Protein AF-Q6YLT7-F1 (afdb_monomer_lite)

Organism: Sciadopitys verticillata (NCBI:txid28979)

InterPro domains:
  IPR003398 Photosystem II PsbN [MF_00293] (1-43)
  IPR003398 Photosystem II PsbN [PF02468] (1-43)
  IPR003398 Photosystem II PsbN [PTHR35326] (1-43)

Structure (mmCIF, N/CA/C/O backbone):
data_AF-Q6YLT7-F1
#
_entry.id   AF-Q6YLT7-F1
#
loop_
_atom_site.group_PDB
_atom_site.id
_atom_site.type_symbol
_atom_site.label_atom_id
_atom_site.label_alt_id
_atom_site.label_comp_id
_atom_site.label_asym_id
_atom_site.label_entity_id
_atom_site.label_seq_id
_atom_site.pdbx_PDB_ins_code
_atom_site.Cartn_x
_atom_site.Cartn_y
_atom_site.Cartn_z
_atom_site.occupancy
_atom_site.B_iso_or_equiv
_atom_site.auth_seq_id
_atom_site.auth_comp_id
_atom_site.auth_asym_id
_atom_site.auth_atom_id
_atom_site.pdbx_PDB_model_num
ATOM 1 N N . MET A 1 1 ? -22.257 -9.772 17.254 1.00 79.62 1 MET A N 1
ATOM 2 C CA . MET A 1 1 ? -21.073 -8.907 17.470 1.00 79.62 1 MET A CA 1
ATOM 3 C C . MET A 1 1 ? -19.785 -9.612 17.069 1.00 79.62 1 MET A C 1
ATOM 5 O O . MET A 1 1 ? -19.025 -9.029 16.314 1.00 79.62 1 MET A O 1
ATOM 9 N N . GLU A 1 2 ? -19.570 -10.862 17.488 1.00 94.19 2 GLU A N 1
ATOM 10 C CA . GLU A 1 2 ? -18.338 -11.619 17.213 1.00 94.19 2 GLU A CA 1
ATOM 11 C C . GLU A 1 2 ? -17.935 -11.671 15.730 1.00 94.19 2 GLU A C 1
ATOM 13 O O . GLU A 1 2 ? -16.820 -11.284 15.396 1.00 94.19 2 GLU A O 1
ATOM 18 N N . THR A 1 3 ? -18.846 -12.035 14.820 1.00 97.44 3 THR A N 1
ATOM 19 C CA . THR A 1 3 ? -18.539 -12.094 13.378 1.00 97.44 3 THR A CA 1
ATOM 20 C C . THR A 1 3 ? -18.100 -10.744 12.813 1.00 97.44 3 THR A C 1
ATOM 22 O O . THR A 1 3 ? -17.153 -10.688 12.039 1.00 97.44 3 THR A O 1
ATOM 25 N N . ALA A 1 4 ? -18.745 -9.647 13.221 1.00 97.38 4 ALA A N 1
ATOM 26 C CA . ALA A 1 4 ? -18.372 -8.308 12.770 1.00 97.38 4 ALA A CA 1
ATOM 27 C C . ALA A 1 4 ? -16.973 -7.926 13.270 1.00 97.38 4 ALA A C 1
ATOM 29 O O . ALA A 1 4 ? -16.172 -7.405 12.498 1.00 97.38 4 ALA A O 1
ATOM 30 N N . THR A 1 5 ? -16.651 -8.248 14.526 1.00 97.69 5 THR A N 1
ATOM 31 C CA . THR A 1 5 ? -15.309 -8.046 15.086 1.00 97.69 5 THR A CA 1
ATOM 32 C C . THR A 1 5 ? -14.262 -8.870 14.337 1.00 97.69 5 THR A C 1
ATOM 34 O O . THR A 1 5 ? -13.220 -8.333 13.971 1.00 97.69 5 THR A O 1
ATOM 37 N N . LEU A 1 6 ? -14.542 -10.146 14.050 1.00 97.94 6 LEU A N 1
ATOM 38 C CA . LEU A 1 6 ? -13.642 -11.004 13.274 1.00 97.94 6 LEU A CA 1
ATOM 39 C C . LEU A 1 6 ? -13.403 -10.442 11.869 1.00 97.94 6 LEU A C 1
ATOM 41 O O . LEU A 1 6 ? -12.257 -10.343 11.438 1.00 97.94 6 LEU A O 1
ATOM 45 N N . VAL A 1 7 ? -14.460 -10.014 11.176 1.00 98.25 7 VAL A N 1
ATOM 46 C CA . VAL A 1 7 ? -14.354 -9.394 9.847 1.00 98.25 7 VAL A CA 1
ATOM 47 C C . VAL A 1 7 ? -13.551 -8.094 9.909 1.00 98.25 7 VAL A C 1
ATOM 49 O O . VAL A 1 7 ? -12.649 -7.903 9.096 1.00 98.25 7 VAL A O 1
ATOM 52 N N . ALA A 1 8 ? -13.811 -7.229 10.890 1.00 98.31 8 ALA A N 1
ATOM 53 C CA . ALA A 1 8 ? -13.083 -5.973 11.055 1.00 98.31 8 ALA A CA 1
ATOM 54 C C . ALA A 1 8 ? -11.587 -6.208 11.317 1.00 98.31 8 ALA A C 1
ATOM 56 O O . ALA A 1 8 ? -10.745 -5.541 10.712 1.00 98.31 8 ALA A O 1
ATOM 57 N N . ILE A 1 9 ? -11.241 -7.189 12.159 1.00 98.25 9 ILE A N 1
ATOM 58 C CA . ILE A 1 9 ? -9.847 -7.578 12.413 1.00 98.25 9 ILE A CA 1
ATOM 59 C C . ILE A 1 9 ? -9.204 -8.124 11.134 1.00 98.25 9 ILE A C 1
ATOM 61 O O . ILE A 1 9 ? -8.084 -7.731 10.808 1.00 98.25 9 ILE A O 1
ATOM 65 N N . SER A 1 10 ? -9.899 -8.987 10.389 1.00 98.31 10 SER A N 1
ATOM 66 C CA . SER A 1 10 ? -9.404 -9.537 9.121 1.00 98.31 10 SER A CA 1
ATOM 67 C C . SER A 1 10 ? -9.123 -8.443 8.092 1.00 98.31 10 SER A C 1
ATOM 69 O O . SER A 1 10 ? -8.036 -8.420 7.519 1.00 98.31 10 SER A O 1
ATOM 71 N N . ILE A 1 11 ? -10.051 -7.498 7.904 1.00 98.69 11 ILE A N 1
ATOM 72 C CA . ILE A 1 11 ? -9.871 -6.359 6.991 1.00 98.69 11 ILE A CA 1
ATOM 73 C C . ILE A 1 11 ? -8.716 -5.469 7.460 1.00 98.69 11 ILE A C 1
ATOM 75 O O . ILE A 1 11 ? -7.880 -5.078 6.650 1.00 98.69 11 ILE A O 1
ATOM 79 N N . SER A 1 12 ? -8.622 -5.191 8.762 1.00 98.75 12 SER A N 1
ATOM 80 C CA . SER A 1 12 ? -7.544 -4.365 9.323 1.00 98.75 12 SER A CA 1
ATOM 81 C C . SER A 1 12 ? -6.170 -4.997 9.100 1.00 98.75 12 SER A C 1
ATOM 83 O O . SER A 1 12 ? -5.235 -4.314 8.690 1.00 98.75 12 SER A O 1
ATOM 85 N N . ARG A 1 13 ? -6.040 -6.312 9.318 1.00 98.75 13 ARG A N 1
ATOM 86 C CA . ARG A 1 13 ? -4.796 -7.048 9.047 1.00 98.75 13 ARG A CA 1
ATOM 87 C C . ARG A 1 13 ? -4.443 -7.016 7.568 1.00 98.75 13 ARG A C 1
ATOM 89 O O . ARG A 1 13 ? -3.299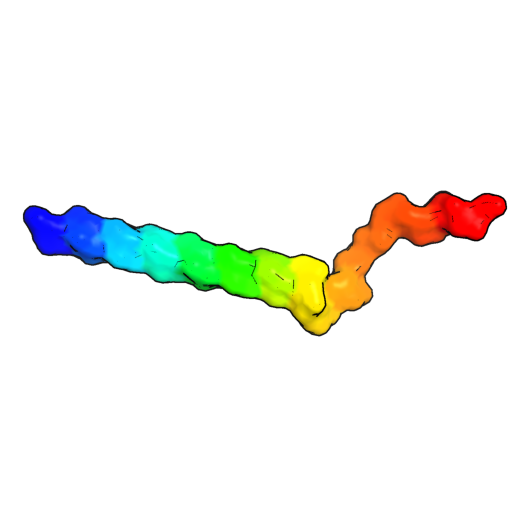 -6.733 7.234 1.00 98.75 13 ARG A O 1
ATOM 96 N N . LEU A 1 14 ? -5.426 -7.262 6.704 1.00 98.81 14 LEU A N 1
ATOM 97 C CA . LEU A 1 14 ? -5.246 -7.238 5.259 1.00 98.81 14 LEU A CA 1
ATOM 98 C C . LEU A 1 14 ? -4.752 -5.865 4.785 1.00 98.81 14 LEU A C 1
ATOM 100 O O . LEU A 1 14 ? -3.790 -5.792 4.026 1.00 98.81 14 LEU A O 1
ATOM 104 N N . LEU A 1 15 ? -5.362 -4.789 5.288 1.00 98.81 15 LEU A N 1
ATOM 105 C CA . LEU A 1 15 ? -4.958 -3.418 4.994 1.00 98.81 15 LEU A CA 1
ATOM 106 C C . LEU A 1 15 ? -3.504 -3.169 5.403 1.00 98.81 15 LEU A C 1
ATOM 108 O O . LEU A 1 15 ? -2.709 -2.749 4.570 1.00 98.81 15 LEU A O 1
ATOM 112 N N . VAL A 1 16 ? -3.136 -3.486 6.649 1.00 98.81 16 VAL A N 1
ATOM 113 C CA . VAL A 1 16 ? -1.761 -3.299 7.142 1.00 98.81 16 VAL A CA 1
ATOM 114 C C . VAL A 1 16 ? -0.760 -4.110 6.316 1.00 98.81 16 VAL A C 1
ATOM 116 O O . VAL A 1 16 ? 0.289 -3.584 5.947 1.00 98.81 16 VAL A O 1
ATOM 119 N N . SER A 1 17 ? -1.081 -5.362 5.980 1.00 98.81 17 SER A N 1
ATOM 120 C CA . SER A 1 17 ? -0.229 -6.207 5.139 1.00 98.81 17 SER A CA 1
ATOM 121 C C . SER A 1 17 ? -0.051 -5.634 3.735 1.00 98.81 17 SER A C 1
ATOM 123 O O . SER A 1 17 ? 1.080 -5.567 3.262 1.00 98.81 17 SER A O 1
ATOM 125 N N . PHE A 1 18 ? -1.125 -5.183 3.080 1.00 98.75 18 PHE A N 1
ATOM 126 C CA . PHE A 1 18 ? -1.027 -4.577 1.750 1.00 98.75 18 PHE A CA 1
ATOM 127 C C . PHE A 1 18 ? -0.281 -3.251 1.771 1.00 98.75 18 PHE A C 1
ATOM 129 O O . PHE A 1 18 ? 0.550 -3.024 0.900 1.00 98.75 18 PHE A O 1
ATOM 136 N N . THR A 1 19 ? -0.529 -2.392 2.759 1.00 98.75 19 THR A N 1
ATOM 137 C CA . THR A 1 19 ? 0.210 -1.135 2.903 1.00 98.75 19 THR A CA 1
ATOM 138 C C . THR A 1 19 ? 1.696 -1.403 3.127 1.00 98.75 19 THR A C 1
ATOM 140 O O . THR A 1 19 ? 2.528 -0.811 2.446 1.00 98.75 19 THR A O 1
ATOM 143 N N . GLY A 1 20 ? 2.045 -2.331 4.024 1.00 98.62 20 GLY A N 1
ATOM 144 C CA . GLY A 1 20 ? 3.435 -2.728 4.252 1.00 98.62 20 GLY A CA 1
ATOM 145 C C . GLY A 1 20 ? 4.089 -3.327 3.005 1.00 98.62 20 GLY A C 1
ATOM 146 O O . GLY A 1 20 ? 5.215 -2.966 2.673 1.00 98.62 20 GLY A O 1
ATOM 147 N N . TYR A 1 21 ? 3.368 -4.185 2.278 1.00 98.25 21 TYR A N 1
ATOM 148 C CA . TYR A 1 21 ? 3.838 -4.753 1.016 1.00 98.25 21 TYR A CA 1
ATOM 149 C C . TYR A 1 21 ? 4.052 -3.674 -0.049 1.00 98.25 21 TYR A C 1
ATOM 151 O O . TYR A 1 21 ? 5.111 -3.650 -0.661 1.00 98.25 21 TYR A O 1
ATOM 159 N N . ALA A 1 22 ? 3.110 -2.742 -0.211 1.00 98.38 22 ALA A N 1
ATOM 160 C CA . ALA A 1 22 ? 3.219 -1.638 -1.161 1.00 98.38 22 ALA A CA 1
ATOM 161 C C . ALA A 1 22 ? 4.436 -0.749 -0.866 1.00 98.38 22 ALA A C 1
ATOM 163 O O . ALA A 1 22 ? 5.189 -0.412 -1.778 1.00 98.38 22 ALA A O 1
ATOM 164 N N . LEU A 1 23 ? 4.669 -0.416 0.409 1.00 98.62 23 LEU A N 1
ATOM 165 C CA . LEU A 1 23 ? 5.860 0.328 0.827 1.00 98.62 23 LEU A CA 1
ATOM 166 C C . LEU A 1 23 ? 7.144 -0.452 0.528 1.00 98.62 23 LEU A C 1
ATOM 168 O O . LEU A 1 23 ? 8.089 0.115 -0.015 1.00 98.62 23 LEU A O 1
ATOM 172 N N . TYR A 1 24 ? 7.172 -1.751 0.835 1.00 97.75 24 TYR A N 1
ATOM 173 C CA . TYR A 1 24 ? 8.318 -2.604 0.529 1.00 97.75 24 TYR A CA 1
ATOM 174 C C . TYR A 1 24 ? 8.586 -2.693 -0.977 1.00 97.75 24 TYR A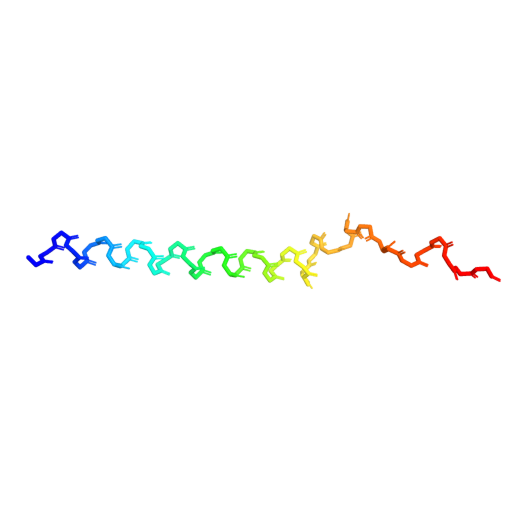 C 1
ATOM 176 O O . TYR A 1 24 ? 9.736 -2.618 -1.391 1.00 97.75 24 TYR A O 1
ATOM 184 N N . THR A 1 25 ? 7.550 -2.807 -1.808 1.00 97.56 25 THR A N 1
ATOM 185 C CA . THR A 1 25 ? 7.723 -2.847 -3.265 1.00 97.56 25 THR A CA 1
ATOM 186 C C . THR A 1 25 ? 8.148 -1.505 -3.846 1.00 97.56 25 THR A C 1
ATOM 188 O O . THR A 1 25 ? 8.932 -1.481 -4.784 1.00 97.56 25 THR A O 1
ATOM 191 N N . ALA A 1 26 ? 7.646 -0.394 -3.299 1.00 97.19 26 ALA A N 1
ATOM 192 C CA . ALA A 1 26 ? 7.917 0.943 -3.821 1.00 97.19 26 ALA A CA 1
ATOM 193 C C . ALA A 1 26 ? 9.285 1.492 -3.390 1.00 97.19 26 ALA A C 1
ATOM 195 O O . ALA A 1 26 ? 9.893 2.246 -4.141 1.00 97.19 26 ALA A O 1
ATOM 196 N N . PHE A 1 27 ? 9.765 1.127 -2.195 1.00 96.75 27 PHE A N 1
ATOM 197 C CA . PHE A 1 27 ? 10.970 1.721 -1.596 1.00 96.75 27 PHE A CA 1
ATOM 198 C C . PHE A 1 27 ? 12.010 0.708 -1.101 1.00 96.75 27 PHE A C 1
ATOM 200 O O . PHE A 1 27 ? 13.106 1.105 -0.715 1.00 96.75 27 PHE A O 1
ATOM 207 N N . GLY A 1 28 ? 11.672 -0.581 -1.034 1.00 96.44 28 GLY A N 1
ATOM 208 C CA . GLY A 1 28 ? 12.606 -1.645 -0.664 1.00 96.44 28 GLY A CA 1
ATOM 209 C C . GLY A 1 28 ? 13.347 -2.205 -1.874 1.00 96.44 28 GLY A C 1
ATOM 210 O O . GLY A 1 28 ? 13.259 -1.673 -2.967 1.00 96.44 28 GLY A O 1
ATOM 211 N N . GLN A 1 29 ? 14.027 -3.339 -1.6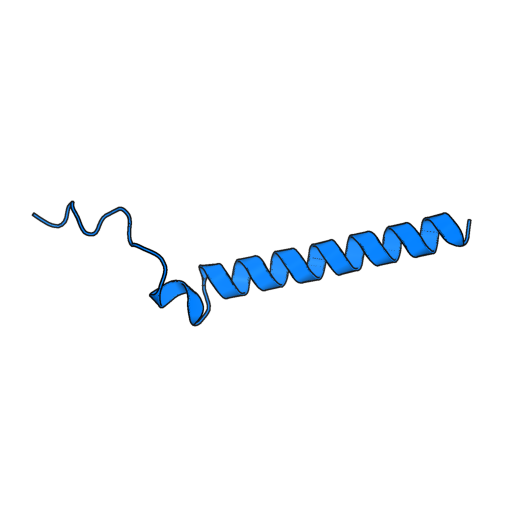98 1.00 96.88 29 GLN A N 1
ATOM 212 C CA . GLN A 1 29 ? 14.803 -3.994 -2.761 1.00 96.88 29 GLN A CA 1
ATOM 213 C C . GLN A 1 29 ? 14.047 -4.195 -4.097 1.00 96.88 29 GLN A C 1
ATOM 215 O O . GLN A 1 29 ? 14.670 -4.055 -5.145 1.00 96.88 29 GLN A O 1
ATOM 220 N N . PRO A 1 30 ? 12.728 -4.492 -4.126 1.00 97.31 30 PRO A N 1
ATOM 221 C CA . PRO A 1 30 ? 12.011 -4.592 -5.397 1.00 97.31 30 PRO A CA 1
ATOM 222 C C . PRO A 1 30 ? 11.911 -3.276 -6.183 1.00 97.31 30 PRO A C 1
ATOM 224 O O . PRO A 1 30 ? 11.616 -3.333 -7.375 1.00 97.31 30 PRO A O 1
ATOM 227 N N . SER A 1 31 ? 12.144 -2.113 -5.561 1.00 96.00 31 SER A N 1
ATOM 228 C CA . SER A 1 31 ? 12.047 -0.819 -6.242 1.00 96.00 31 SER A CA 1
ATOM 229 C C . SER A 1 31 ? 13.089 -0.657 -7.346 1.00 96.00 31 SER A C 1
ATOM 231 O O . SER A 1 31 ? 12.814 0.008 -8.336 1.00 96.00 31 SER A O 1
ATOM 233 N N . GLU A 1 32 ? 14.233 -1.337 -7.236 1.00 94.94 32 GLU A N 1
ATOM 234 C CA . GLU A 1 32 ? 15.286 -1.359 -8.262 1.00 94.94 32 GLU A CA 1
ATOM 235 C C . GLU A 1 32 ? 14.822 -2.002 -9.580 1.00 94.94 32 GLU A C 1
ATOM 237 O O . GLU A 1 32 ? 15.461 -1.841 -10.614 1.00 94.94 32 GLU A O 1
ATOM 242 N N . GLN A 1 33 ? 13.709 -2.743 -9.556 1.00 95.88 33 GLN A N 1
ATOM 243 C CA . GLN A 1 33 ? 13.093 -3.340 -10.744 1.00 95.88 33 GLN A CA 1
ATOM 244 C C . GLN A 1 33 ? 11.956 -2.480 -11.312 1.00 95.88 33 GLN A C 1
ATOM 246 O O . GLN A 1 33 ? 11.364 -2.843 -12.332 1.00 95.88 33 GLN A O 1
ATOM 251 N N . LEU A 1 34 ? 11.602 -1.371 -10.655 1.00 94.50 34 LEU A N 1
ATOM 252 C CA . LEU A 1 34 ? 10.597 -0.446 -11.161 1.00 94.50 34 LEU A CA 1
ATOM 253 C C . LEU A 1 34 ? 11.228 0.428 -12.242 1.00 94.50 34 LEU A C 1
ATOM 255 O O . LEU A 1 34 ? 12.259 1.052 -12.027 1.00 94.50 34 LEU A O 1
ATOM 259 N N . ARG A 1 35 ? 10.579 0.483 -13.408 1.00 93.38 35 ARG A N 1
ATOM 260 C CA . ARG A 1 35 ? 10.995 1.357 -14.507 1.00 93.38 35 ARG A CA 1
ATOM 261 C C . ARG A 1 35 ? 10.955 2.815 -14.054 1.00 93.38 35 ARG A C 1
ATOM 263 O O . ARG A 1 35 ? 9.896 3.277 -13.620 1.00 93.38 35 ARG A O 1
ATOM 270 N N . ASP A 1 36 ? 12.056 3.531 -14.246 1.00 92.00 36 ASP A N 1
ATOM 271 C CA . ASP A 1 36 ? 12.082 4.978 -14.085 1.00 92.00 36 ASP A CA 1
ATOM 272 C C . ASP A 1 36 ? 11.355 5.636 -15.276 1.00 92.00 36 ASP A C 1
ATOM 274 O O . ASP A 1 36 ? 11.734 5.422 -16.429 1.00 92.00 36 ASP A O 1
ATOM 278 N N . PRO A 1 37 ? 10.268 6.397 -15.049 1.00 90.56 37 PRO A N 1
ATOM 279 C CA . PRO A 1 37 ? 9.562 7.080 -16.129 1.00 90.56 37 PRO A CA 1
ATOM 280 C C . PRO A 1 37 ? 10.358 8.228 -16.770 1.00 90.56 37 PRO A C 1
ATO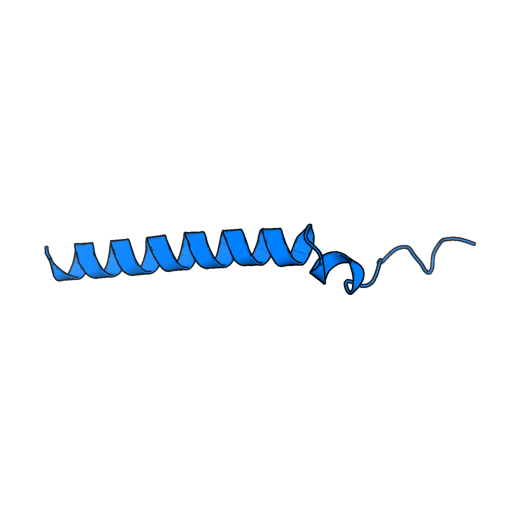M 282 O O . PRO A 1 37 ? 9.905 8.742 -17.790 1.00 90.56 37 PRO A O 1
ATOM 285 N N . PHE A 1 38 ? 11.487 8.649 -16.195 1.00 91.25 38 PHE A N 1
ATOM 286 C CA . PHE A 1 38 ? 12.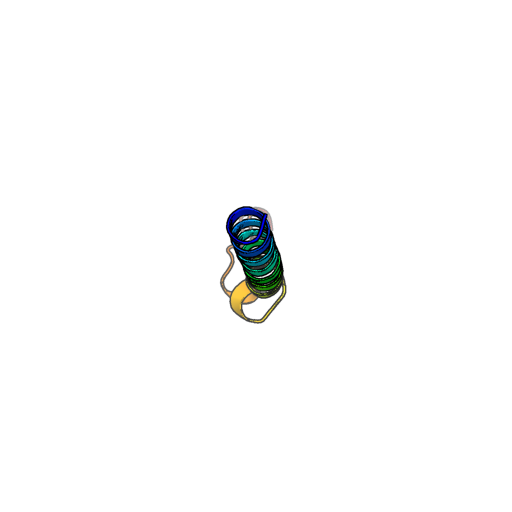306 9.758 -16.689 1.00 91.25 38 PHE A CA 1
ATOM 287 C C . PHE A 1 38 ? 13.616 9.319 -17.352 1.00 91.25 38 PHE A C 1
ATOM 289 O O . PHE A 1 38 ? 14.322 10.170 -17.880 1.00 91.25 38 PH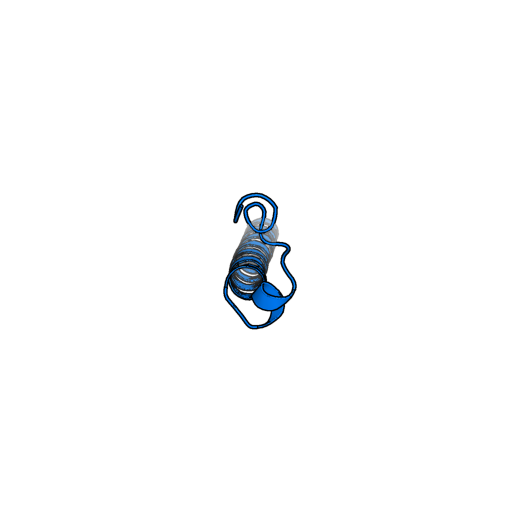E A O 1
ATOM 296 N N . GLU A 1 39 ? 13.923 8.020 -17.388 1.00 89.38 39 GLU A N 1
ATOM 297 C CA . GLU A 1 39 ? 15.145 7.497 -18.022 1.00 89.38 39 GLU A CA 1
ATOM 298 C C . GLU A 1 39 ? 15.211 7.819 -19.529 1.00 89.38 39 GLU A C 1
ATOM 300 O O . GLU A 1 39 ? 16.285 8.016 -20.085 1.00 89.38 39 GLU A O 1
ATOM 305 N N . GLU A 1 40 ? 14.056 7.962 -20.191 1.00 87.06 40 GLU A N 1
ATOM 306 C CA . GLU A 1 40 ? 13.941 8.381 -21.601 1.00 87.06 40 GLU A CA 1
ATOM 307 C C . GLU A 1 40 ? 14.047 9.910 -21.810 1.00 87.06 40 GLU A C 1
ATOM 309 O O . GLU A 1 40 ? 13.772 10.401 -22.905 1.00 87.06 40 GLU A O 1
ATOM 314 N N . HIS A 1 41 ? 14.349 10.682 -20.764 1.00 86.62 41 HIS A N 1
ATOM 315 C CA . HIS A 1 41 ? 14.403 12.149 -20.800 1.00 86.62 41 HIS A CA 1
ATOM 316 C C . HIS A 1 41 ? 15.766 12.715 -20.377 1.00 86.62 41 HIS A C 1
ATOM 318 O O . HIS A 1 41 ? 15.859 13.906 -20.076 1.00 86.62 41 HIS A O 1
ATOM 324 N N . GLU A 1 42 ? 16.805 11.880 -20.298 1.00 77.56 42 GLU A N 1
ATOM 325 C CA . GLU A 1 42 ? 18.151 12.304 -19.886 1.00 77.56 42 GLU A CA 1
ATOM 326 C C . GLU A 1 42 ? 19.015 12.899 -21.027 1.00 77.56 42 GLU A C 1
ATOM 328 O O . GLU A 1 42 ? 20.212 13.129 -20.839 1.00 77.56 42 GLU A O 1
ATOM 333 N N . ASP A 1 43 ? 18.424 13.200 -22.185 1.00 74.56 43 ASP A N 1
ATOM 334 C CA . ASP A 1 43 ? 19.027 13.865 -23.356 1.00 74.56 43 ASP A CA 1
ATOM 335 C C . ASP A 1 43 ? 18.725 15.376 -23.470 1.00 74.56 43 ASP A C 1
ATOM 337 O O . ASP A 1 43 ? 19.666 16.124 -23.843 1.00 74.56 43 ASP A O 1
#

Foldseek 3Di:
DVVVVVVVVVVVVVVVVVVVVVCCCCPNPVVVVDDDPCPVPPD

Radius of gyration: 17.7 Å; chains: 1; bounding box: 40×26×41 Å

Secondary structure (DSSP, 8-state):
-HHHHHHHHHHHHHHHHHHHHHHHHHHSGGGGGSPPTTGGG--

pLDDT: mean 94.97, std 5.81, range [74.56, 98.81]

Sequence (43 aa):
METATLVAISISRLLVSFTGYALYTAFGQPSEQLRDPFEEHED